Protein AF-A0A7V7E7Z7-F1 (afdb_monomer_lite)

Sequence (50 aa):
TDFPDEARRQHYGETEQRAVYGEASGDEVRALVEEGVEVLPLPWGRRHDG

pLDDT: mean 88.82, std 13.67, range [45.19, 97.88]

Structure (mmCIF, N/CA/C/O backbone):
data_AF-A0A7V7E7Z7-F1
#
_entry.id   AF-A0A7V7E7Z7-F1
#
loop_
_atom_site.group_PDB
_atom_site.id
_atom_site.type_symbol
_atom_site.label_atom_id
_atom_site.label_alt_id
_atom_site.label_comp_id
_atom_site.label_asym_id
_atom_site.label_entity_id
_atom_site.label_seq_id
_atom_site.pdbx_PDB_ins_code
_atom_site.Cartn_x
_atom_site.Cartn_y
_atom_site.Cartn_z
_atom_site.occupancy
_atom_site.B_iso_or_equiv
_atom_site.auth_seq_id
_atom_site.auth_comp_id
_atom_site.auth_asym_id
_atom_site.auth_atom_id
_atom_site.pdbx_PDB_model_num
ATOM 1 N N . THR A 1 1 ? 6.924 7.697 6.964 1.00 65.81 1 THR A N 1
ATOM 2 C CA . THR A 1 1 ? 6.536 6.330 6.596 1.00 65.81 1 THR A CA 1
ATOM 3 C C . THR A 1 1 ? 6.763 6.153 5.122 1.00 65.81 1 THR A C 1
ATOM 5 O O . THR A 1 1 ? 6.557 7.124 4.399 1.00 65.81 1 THR A O 1
ATOM 8 N N . ASP A 1 2 ? 7.223 4.984 4.699 1.00 92.62 2 ASP A N 1
ATOM 9 C CA . ASP A 1 2 ? 7.271 4.636 3.284 1.00 92.62 2 ASP A CA 1
ATOM 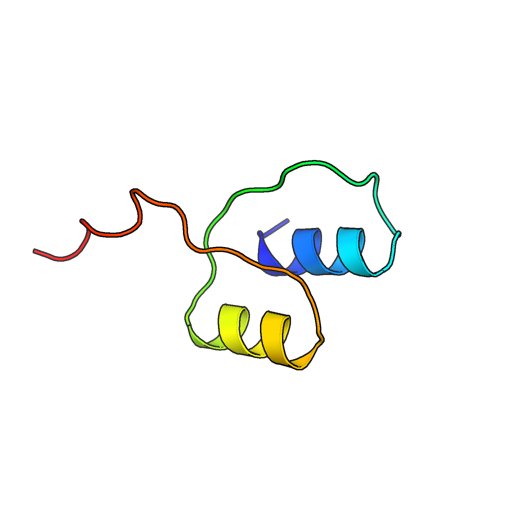10 C C . ASP A 1 2 ? 5.857 4.425 2.708 1.00 92.62 2 ASP A C 1
ATOM 12 O O . ASP A 1 2 ? 4.847 4.433 3.424 1.00 92.62 2 ASP A O 1
ATOM 16 N N . PHE A 1 3 ? 5.791 4.341 1.382 1.00 95.19 3 PHE A N 1
ATOM 17 C CA . PHE A 1 3 ? 4.546 4.154 0.648 1.00 95.19 3 PHE A CA 1
ATOM 18 C C . PHE A 1 3 ? 3.870 2.803 0.939 1.00 95.19 3 PHE A C 1
ATOM 20 O O . PHE A 1 3 ? 2.662 2.829 1.190 1.00 95.19 3 PHE A O 1
ATOM 27 N N . PRO A 1 4 ? 4.584 1.654 0.963 1.00 96.81 4 PRO A N 1
ATOM 28 C CA . PRO A 1 4 ? 3.966 0.365 1.264 1.00 96.81 4 PRO A CA 1
ATOM 29 C C . PRO A 1 4 ? 3.208 0.354 2.592 1.00 96.81 4 PRO A C 1
ATOM 31 O O . PRO A 1 4 ? 2.062 -0.090 2.644 1.00 96.81 4 PRO A O 1
ATOM 34 N N . ASP A 1 5 ? 3.794 0.902 3.653 1.00 96.50 5 ASP A N 1
ATOM 35 C CA . ASP A 1 5 ? 3.158 0.903 4.966 1.00 96.50 5 ASP A CA 1
ATOM 36 C C . ASP A 1 5 ? 1.936 1.822 5.034 1.00 96.50 5 ASP A C 1
ATOM 38 O O . ASP A 1 5 ? 0.939 1.490 5.673 1.00 96.50 5 ASP A O 1
ATOM 42 N N . GLU A 1 6 ? 1.978 2.991 4.389 1.00 96.44 6 GLU A N 1
ATOM 43 C CA . GLU A 1 6 ? 0.807 3.875 4.324 1.00 96.44 6 GLU A CA 1
ATOM 44 C C . GLU A 1 6 ? -0.327 3.259 3.496 1.00 96.44 6 GLU A C 1
ATOM 46 O O . GLU A 1 6 ? -1.488 3.377 3.887 1.00 96.44 6 GLU A O 1
ATOM 51 N N . ALA A 1 7 ? -0.006 2.567 2.399 1.00 96.06 7 ALA A N 1
ATOM 52 C CA . ALA A 1 7 ? -0.995 1.867 1.586 1.00 96.06 7 ALA A CA 1
ATOM 53 C C . ALA A 1 7 ? -1.705 0.763 2.390 1.00 96.06 7 ALA A C 1
ATOM 55 O O . ALA A 1 7 ? -2.935 0.684 2.370 1.00 96.06 7 ALA A O 1
ATOM 56 N N . ARG A 1 8 ? -0.955 -0.024 3.178 1.00 96.50 8 ARG A N 1
ATOM 57 C CA . ARG A 1 8 ? -1.528 -1.021 4.100 1.00 96.50 8 ARG A CA 1
ATOM 58 C C . ARG A 1 8 ? -2.428 -0.382 5.148 1.00 96.50 8 ARG A C 1
ATOM 60 O O . ARG A 1 8 ? -3.557 -0.823 5.336 1.00 96.50 8 ARG A O 1
ATOM 67 N N . ARG A 1 9 ? -1.974 0.695 5.798 1.00 96.12 9 ARG A N 1
ATOM 68 C CA . ARG A 1 9 ? -2.786 1.403 6.802 1.00 96.12 9 ARG A CA 1
ATOM 69 C C . ARG A 1 9 ? -4.117 1.894 6.239 1.00 96.12 9 ARG A C 1
ATOM 71 O O . ARG A 1 9 ? -5.138 1.759 6.909 1.00 96.12 9 ARG A O 1
ATOM 78 N N . GLN A 1 10 ? -4.125 2.425 5.016 1.00 95.38 10 GLN A N 1
ATOM 79 C CA . GLN A 1 10 ? -5.373 2.828 4.368 1.00 95.38 10 GLN A CA 1
ATOM 80 C C . GLN A 1 10 ? -6.264 1.626 4.036 1.00 95.38 10 GLN A C 1
ATOM 82 O O . GLN A 1 10 ? -7.472 1.697 4.254 1.00 95.38 10 GLN A O 1
ATOM 87 N N . HIS A 1 11 ? -5.682 0.515 3.570 1.00 95.50 11 HIS A N 1
ATOM 88 C CA . HIS A 1 11 ? -6.411 -0.726 3.291 1.00 95.50 11 HIS A CA 1
ATOM 89 C C . HIS A 1 11 ? -7.077 -1.313 4.548 1.00 95.50 11 HIS A C 1
ATOM 91 O O . HIS A 1 11 ? -8.239 -1.716 4.499 1.00 95.50 11 HIS A O 1
ATOM 97 N N . TYR A 1 12 ? -6.385 -1.288 5.690 1.00 96.25 12 TYR A N 1
ATOM 98 C CA . TYR A 1 12 ? -6.91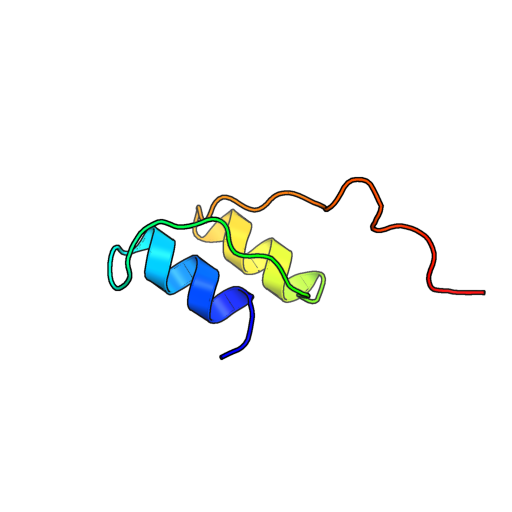6 -1.739 6.982 1.00 96.25 12 TYR A CA 1
ATOM 99 C C . TYR A 1 12 ? -7.827 -0.720 7.682 1.00 96.25 12 TYR A C 1
ATOM 101 O O . TYR A 1 12 ? -8.407 -1.027 8.723 1.00 96.25 12 TYR A O 1
ATOM 109 N N . GLY A 1 13 ? -7.976 0.486 7.128 1.00 95.69 13 GLY A N 1
ATOM 110 C CA . GLY A 1 13 ? -8.767 1.556 7.737 1.00 95.69 13 GLY A CA 1
ATOM 111 C C . GLY A 1 13 ? -8.149 2.135 9.014 1.00 95.69 13 GLY A C 1
ATOM 112 O O . GLY A 1 13 ? -8.860 2.728 9.823 1.00 95.69 13 GLY A O 1
ATOM 113 N N . GLU A 1 14 ? -6.838 1.976 9.207 1.00 96.12 14 GLU A N 1
ATOM 114 C CA . GLU A 1 14 ? -6.093 2.578 10.321 1.00 96.12 14 GLU A CA 1
ATOM 115 C C . GLU A 1 14 ? -5.904 4.090 10.136 1.00 96.12 14 GLU A C 1
ATOM 117 O O . GLU A 1 14 ? -5.710 4.826 11.106 1.00 96.12 14 GLU A O 1
ATOM 122 N N . THR A 1 15 ? -5.952 4.561 8.888 1.00 93.81 15 THR A N 1
ATOM 123 C CA . THR A 1 15 ? -5.827 5.973 8.517 1.00 93.81 15 THR A CA 1
ATOM 124 C C . THR A 1 15 ? -6.953 6.411 7.582 1.00 93.81 15 THR A C 1
ATOM 126 O O . THR A 1 15 ? -7.659 5.599 6.985 1.00 93.81 15 THR A O 1
ATOM 129 N N . GLU A 1 16 ? -7.141 7.728 7.462 1.00 91.75 16 GLU A N 1
ATOM 130 C CA . GLU A 1 16 ? -8.107 8.310 6.527 1.00 91.75 16 GLU A CA 1
ATOM 131 C C . GLU A 1 16 ? -7.793 7.901 5.079 1.00 91.75 16 GLU A C 1
ATOM 133 O O . GLU A 1 16 ? -6.649 8.005 4.629 1.00 91.75 16 GLU A O 1
ATOM 138 N N . GLN A 1 17 ? -8.821 7.493 4.329 1.00 91.06 17 GLN A N 1
ATOM 139 C CA . GLN A 1 17 ? -8.681 7.175 2.909 1.00 91.06 17 GLN A CA 1
ATOM 140 C C . GLN A 1 17 ? -8.415 8.452 2.107 1.00 91.06 17 GLN A C 1
ATOM 142 O O . GLN A 1 17 ? -9.265 9.339 2.007 1.00 91.06 17 GLN A O 1
ATOM 147 N N . ARG A 1 18 ? -7.222 8.540 1.521 1.00 93.19 18 ARG A N 1
ATOM 148 C CA . ARG A 1 18 ? -6.774 9.661 0.687 1.00 93.19 18 ARG A CA 1
ATOM 149 C C . ARG A 1 18 ? -5.829 9.143 -0.382 1.00 93.19 18 ARG A C 1
ATOM 151 O O . ARG A 1 18 ? -5.107 8.183 -0.149 1.00 93.19 18 ARG A O 1
ATOM 158 N N . ALA A 1 19 ? -5.752 9.825 -1.520 1.00 90.56 19 ALA A N 1
ATOM 159 C CA . ALA A 1 19 ? -4.748 9.475 -2.519 1.00 90.56 19 ALA A CA 1
ATOM 160 C C . ALA A 1 19 ? -3.340 9.543 -1.898 1.00 90.56 19 ALA A C 1
ATOM 162 O O . ALA A 1 19 ? -2.929 10.586 -1.383 1.00 90.56 19 ALA A O 1
ATOM 163 N N . VAL A 1 20 ? -2.621 8.423 -1.940 1.00 91.50 20 VAL A N 1
ATOM 164 C CA . VAL A 1 20 ? -1.220 8.315 -1.536 1.00 91.50 20 VAL A CA 1
ATOM 165 C C . VAL A 1 20 ? -0.393 7.947 -2.761 1.00 91.50 20 VAL A C 1
ATOM 167 O O . VAL A 1 20 ? -0.789 7.110 -3.568 1.00 91.50 20 VAL A O 1
ATOM 170 N N . TYR A 1 21 ? 0.754 8.598 -2.910 1.00 92.12 21 TYR A N 1
ATOM 171 C CA . TYR A 1 21 ? 1.698 8.354 -3.993 1.00 92.12 21 TYR A CA 1
ATOM 172 C C . TYR A 1 21 ? 3.082 8.160 -3.394 1.00 92.12 21 TYR A C 1
ATOM 174 O O . TYR A 1 21 ? 3.436 8.834 -2.424 1.00 92.12 21 TYR A O 1
ATOM 182 N N . GLY A 1 22 ? 3.870 7.272 -3.982 1.00 92.56 22 GLY A N 1
ATOM 183 C CA . GLY A 1 22 ? 5.245 7.062 -3.569 1.00 92.56 22 GLY A CA 1
ATOM 184 C C . GLY A 1 22 ? 5.902 5.927 -4.330 1.00 92.56 22 GLY A C 1
ATOM 185 O O . GLY A 1 22 ? 5.399 5.479 -5.362 1.00 92.56 22 GLY A O 1
ATOM 186 N N . GLU A 1 23 ? 7.050 5.507 -3.820 1.00 93.44 23 GLU A N 1
ATOM 187 C CA . GLU A 1 23 ? 7.905 4.505 -4.441 1.00 93.44 23 GLU A CA 1
ATOM 188 C C . GLU A 1 23 ? 7.866 3.206 -3.641 1.00 93.44 23 GLU A C 1
ATOM 190 O O . GLU A 1 23 ? 7.780 3.213 -2.413 1.00 93.44 23 GLU A O 1
ATOM 195 N N . ALA A 1 24 ? 7.937 2.096 -4.363 1.00 93.44 24 ALA A N 1
ATOM 196 C CA . ALA A 1 24 ? 8.065 0.757 -3.823 1.00 93.44 24 ALA A CA 1
ATOM 197 C C . ALA A 1 24 ? 8.895 -0.070 -4.806 1.00 93.44 24 ALA A C 1
ATOM 199 O O . ALA A 1 24 ? 8.786 0.094 -6.026 1.00 93.44 24 ALA A O 1
ATOM 200 N N . SER A 1 25 ? 9.724 -0.959 -4.279 1.00 93.81 25 SER A N 1
ATOM 201 C CA . SER A 1 25 ? 10.416 -1.976 -5.064 1.00 93.81 25 SER A CA 1
ATOM 202 C C . SER A 1 25 ? 9.425 -2.970 -5.681 1.00 93.81 25 SER A C 1
ATOM 204 O O . SER A 1 25 ? 8.263 -3.065 -5.280 1.00 93.81 25 SER A O 1
ATOM 206 N N . GLY A 1 26 ? 9.884 -3.754 -6.661 1.00 93.56 26 GLY A N 1
ATOM 207 C CA . GLY A 1 26 ? 9.045 -4.775 -7.298 1.00 93.56 26 GLY A CA 1
ATOM 208 C C . GLY A 1 26 ? 8.502 -5.818 -6.312 1.00 93.56 26 GLY A C 1
ATOM 209 O O . GLY A 1 26 ? 7.347 -6.226 -6.436 1.00 93.56 26 GLY A O 1
ATOM 210 N N . ASP A 1 27 ? 9.304 -6.200 -5.315 1.00 96.38 27 ASP A N 1
ATOM 211 C CA . ASP A 1 27 ? 8.904 -7.159 -4.280 1.00 96.38 27 ASP A CA 1
ATOM 212 C C . ASP A 1 27 ? 7.842 -6.571 -3.343 1.00 96.38 27 ASP A C 1
ATOM 214 O O . ASP A 1 27 ? 6.864 -7.240 -3.013 1.00 96.38 27 ASP A O 1
ATOM 218 N N . GLU A 1 28 ? 7.976 -5.296 -2.969 1.00 96.50 28 GLU A N 1
ATOM 219 C CA . GLU A 1 28 ? 6.980 -4.598 -2.150 1.00 96.50 28 GLU A CA 1
ATOM 220 C C . GLU A 1 28 ? 5.657 -4.421 -2.899 1.00 96.50 28 GLU A C 1
ATOM 222 O O . GLU A 1 28 ? 4.598 -4.676 -2.330 1.00 96.50 28 GLU A O 1
ATOM 227 N N . VAL A 1 29 ? 5.696 -4.053 -4.186 1.00 95.38 29 VAL A N 1
ATOM 228 C CA . VAL A 1 29 ? 4.486 -3.974 -5.023 1.00 95.38 29 VAL A CA 1
ATOM 229 C C . VAL A 1 29 ? 3.797 -5.333 -5.105 1.00 95.38 29 VAL A C 1
ATOM 231 O O . VAL A 1 29 ? 2.577 -5.405 -4.965 1.00 95.38 29 VAL A O 1
ATOM 234 N N . ARG A 1 30 ? 4.557 -6.420 -5.301 1.00 96.00 30 ARG A N 1
ATOM 235 C CA . ARG A 1 30 ? 3.997 -7.777 -5.308 1.00 96.00 30 ARG A CA 1
ATOM 236 C C . ARG A 1 30 ? 3.329 -8.102 -3.974 1.00 96.00 30 ARG A C 1
ATOM 238 O O . ARG A 1 30 ? 2.194 -8.566 -3.992 1.00 96.00 30 ARG A O 1
ATOM 245 N N . ALA A 1 31 ? 3.992 -7.826 -2.853 1.00 97.69 31 ALA A N 1
ATOM 246 C CA . ALA A 1 31 ? 3.439 -8.087 -1.528 1.00 97.69 31 ALA A CA 1
ATOM 247 C C . ALA A 1 31 ? 2.116 -7.335 -1.298 1.00 97.69 31 ALA A C 1
ATOM 249 O O . ALA A 1 31 ? 1.157 -7.930 -0.818 1.00 97.69 31 ALA A O 1
ATOM 250 N N . LEU A 1 32 ? 2.032 -6.062 -1.703 1.00 96.69 32 LEU A N 1
ATOM 251 C CA . LEU A 1 32 ? 0.798 -5.269 -1.614 1.00 96.69 32 LEU A CA 1
ATOM 252 C C . LEU A 1 32 ? -0.343 -5.901 -2.425 1.00 96.69 32 LEU A C 1
ATOM 254 O O . LEU A 1 32 ? -1.456 -6.037 -1.924 1.00 96.69 32 LEU A O 1
ATOM 258 N N . VAL A 1 33 ? -0.066 -6.344 -3.654 1.00 96.88 33 VAL A N 1
ATOM 259 C CA . VAL A 1 33 ? -1.070 -6.993 -4.512 1.00 96.88 33 VAL A CA 1
ATOM 260 C C . VAL A 1 33 ? -1.517 -8.345 -3.946 1.00 96.88 33 VAL A C 1
ATOM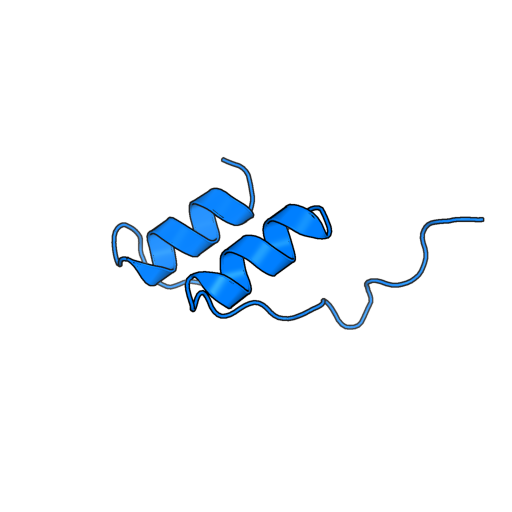 262 O O . VAL A 1 33 ? -2.707 -8.648 -3.973 1.00 96.88 33 VAL A O 1
ATOM 265 N N . GLU A 1 34 ? -0.591 -9.155 -3.426 1.00 97.88 34 GLU A N 1
ATOM 266 C CA . GLU A 1 34 ? -0.897 -10.451 -2.795 1.00 97.88 34 GLU A CA 1
ATOM 267 C C . GLU A 1 34 ? -1.746 -10.294 -1.526 1.00 97.88 34 GLU A C 1
ATOM 269 O O . GLU A 1 34 ? -2.620 -11.118 -1.259 1.00 97.88 34 GLU A O 1
ATOM 274 N N . GLU A 1 35 ? -1.522 -9.215 -0.778 1.00 97.12 35 GLU A N 1
ATOM 275 C CA . GLU A 1 35 ? -2.298 -8.820 0.399 1.00 97.12 35 GLU A CA 1
ATOM 276 C C . GLU A 1 35 ? -3.695 -8.274 0.031 1.00 97.12 35 GLU A C 1
ATOM 278 O O . GLU A 1 35 ? -4.592 -8.254 0.868 1.00 97.12 35 GLU A O 1
ATOM 283 N N . GLY A 1 36 ? -3.913 -7.887 -1.232 1.00 97.31 36 GLY A N 1
ATOM 284 C CA . GLY A 1 36 ? -5.169 -7.301 -1.714 1.00 97.31 36 GLY A CA 1
ATOM 285 C C . GLY A 1 36 ? -5.231 -5.774 -1.605 1.00 97.31 36 GLY A C 1
ATOM 286 O O . GLY A 1 36 ? -6.305 -5.188 -1.754 1.00 97.31 36 GLY A O 1
ATOM 287 N N . VAL A 1 37 ? -4.093 -5.119 -1.368 1.00 96.38 37 VAL A N 1
ATOM 288 C CA . VAL A 1 37 ? -3.970 -3.660 -1.365 1.00 96.38 37 VAL A CA 1
ATOM 289 C C . VAL A 1 37 ? -3.994 -3.146 -2.805 1.00 96.38 37 VAL A C 1
ATOM 291 O O . VAL A 1 37 ? -3.194 -3.553 -3.650 1.00 96.38 37 VAL A O 1
ATOM 294 N N . GLU A 1 38 ? -4.911 -2.223 -3.094 1.00 93.75 38 GLU A N 1
ATOM 295 C CA . GLU A 1 38 ? -5.037 -1.627 -4.423 1.00 93.75 38 GLU A CA 1
ATOM 296 C C . GLU A 1 38 ? -3.905 -0.622 -4.675 1.00 93.75 38 GLU A C 1
ATOM 298 O O . GLU A 1 38 ? -3.800 0.410 -4.012 1.00 93.75 38 GLU A O 1
ATOM 303 N N . VAL A 1 39 ? -3.052 -0.924 -5.657 1.00 93.88 39 VAL A N 1
ATOM 304 C CA . VAL A 1 39 ? -1.957 -0.053 -6.098 1.00 93.88 39 VAL A CA 1
ATOM 305 C C . VAL A 1 39 ? -1.963 0.083 -7.614 1.00 93.88 39 VAL A C 1
ATOM 307 O O . VAL A 1 39 ? -2.223 -0.875 -8.343 1.00 93.88 39 VAL A O 1
ATOM 310 N N . LEU A 1 40 ? -1.653 1.284 -8.102 1.00 93.12 40 LEU A N 1
ATOM 311 C CA . LEU A 1 40 ? -1.605 1.590 -9.529 1.00 93.12 40 LEU A CA 1
ATOM 312 C C . LEU A 1 40 ? -0.257 2.219 -9.897 1.00 93.12 40 LEU A C 1
ATOM 314 O O . LEU A 1 40 ? 0.235 3.084 -9.168 1.00 93.12 40 LEU A O 1
ATOM 318 N N . PRO A 1 41 ? 0.341 1.837 -11.040 1.00 90.38 41 PRO A N 1
ATOM 319 C CA . PRO A 1 41 ? 1.541 2.496 -11.527 1.00 90.38 41 PRO A CA 1
ATOM 320 C C . PRO A 1 41 ? 1.221 3.931 -11.955 1.00 90.38 41 PRO A C 1
ATOM 322 O O . PRO A 1 41 ? 0.192 4.204 -12.579 1.00 90.38 41 PRO A O 1
ATOM 325 N N . LEU A 1 42 ? 2.138 4.858 -11.678 1.00 88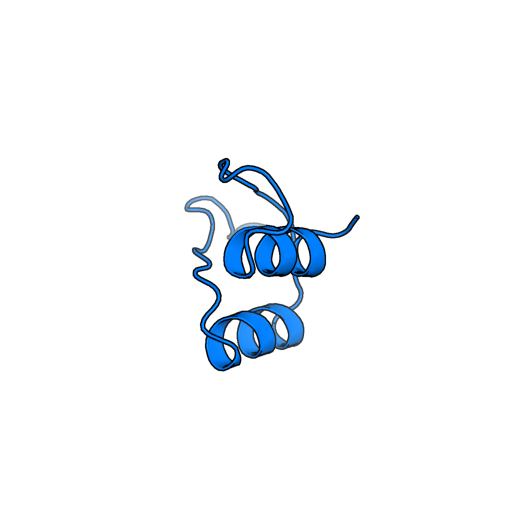.88 42 LEU A N 1
ATOM 326 C CA . LEU A 1 42 ? 1.999 6.229 -12.155 1.00 88.88 42 LEU A CA 1
ATOM 327 C C . LEU A 1 42 ? 2.183 6.284 -13.683 1.00 88.88 42 LEU A C 1
ATOM 329 O O . LEU A 1 42 ? 3.128 5.687 -14.205 1.00 88.88 42 LEU A O 1
ATOM 333 N N . PRO A 1 43 ? 1.363 7.060 -14.420 1.00 82.81 43 PRO A N 1
ATOM 334 C CA . PRO A 1 43 ? 1.405 7.104 -15.890 1.00 82.81 43 PRO A CA 1
ATOM 335 C C . PRO A 1 43 ? 2.717 7.663 -16.471 1.00 82.81 43 PRO A C 1
ATOM 337 O O . PRO A 1 43 ? 2.987 7.557 -17.663 1.00 82.81 43 PRO A O 1
ATOM 340 N N . TRP A 1 44 ? 3.544 8.258 -15.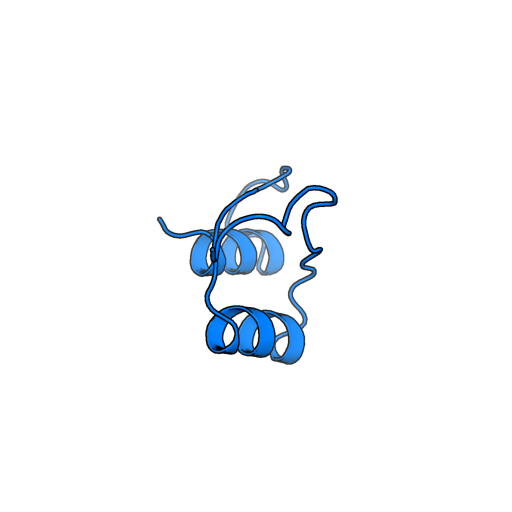620 1.00 79.12 44 TRP A N 1
ATOM 341 C CA . TRP A 1 44 ? 4.823 8.884 -15.923 1.00 79.12 44 TRP A CA 1
ATOM 342 C C . TRP A 1 44 ? 5.999 8.082 -15.340 1.00 79.12 44 TRP A C 1
ATOM 344 O O . TRP A 1 44 ? 7.153 8.454 -15.540 1.00 79.12 44 TRP A O 1
ATOM 354 N N . GLY A 1 45 ? 5.716 6.938 -14.703 1.00 67.62 45 GLY A N 1
ATOM 355 C CA . GLY A 1 45 ? 6.663 6.029 -14.056 1.00 67.62 45 GLY A CA 1
ATOM 356 C C . GLY A 1 45 ? 7.484 5.162 -15.011 1.00 67.62 45 GLY A C 1
ATOM 357 O O . GLY A 1 45 ? 7.751 4.008 -14.704 1.00 67.62 45 GLY A O 1
ATOM 358 N N . ARG A 1 46 ? 7.887 5.702 -16.169 1.00 64.62 46 ARG A N 1
ATOM 359 C CA . ARG A 1 46 ? 9.029 5.203 -16.949 1.00 64.62 46 ARG A CA 1
ATOM 360 C C . ARG A 1 46 ? 9.771 6.356 -17.615 1.00 64.62 46 ARG A C 1
ATOM 362 O O . ARG A 1 46 ? 9.454 6.769 -18.728 1.00 64.62 46 ARG A O 1
ATOM 369 N N . ARG A 1 47 ? 10.782 6.847 -16.898 1.00 56.78 47 ARG A N 1
ATOM 370 C CA . ARG A 1 47 ? 12.095 7.244 -17.428 1.00 56.78 47 ARG A CA 1
ATOM 371 C C . ARG A 1 47 ? 13.054 7.496 -16.263 1.00 56.78 47 ARG A C 1
ATOM 373 O O . ARG A 1 47 ? 13.349 8.636 -15.933 1.00 56.78 47 ARG A O 1
ATOM 380 N N . HIS A 1 48 ? 13.518 6.427 -15.634 1.00 53.16 48 HIS A N 1
ATOM 381 C CA . HIS A 1 48 ? 14.816 6.464 -14.979 1.00 53.16 48 HIS A CA 1
ATOM 382 C C . HIS A 1 48 ? 15.438 5.081 -15.118 1.00 53.16 48 HIS A C 1
ATOM 384 O O . HIS A 1 48 ? 15.005 4.145 -14.463 1.00 53.16 48 HIS A O 1
ATOM 390 N N . ASP A 1 49 ? 16.262 4.953 -16.157 1.00 45.19 49 ASP A N 1
ATOM 391 C CA . ASP A 1 49 ? 17.539 4.236 -16.185 1.00 45.19 49 ASP A CA 1
ATOM 392 C C . ASP A 1 49 ? 18.075 4.352 -17.618 1.00 45.19 49 ASP A C 1
ATOM 394 O O . ASP A 1 49 ? 17.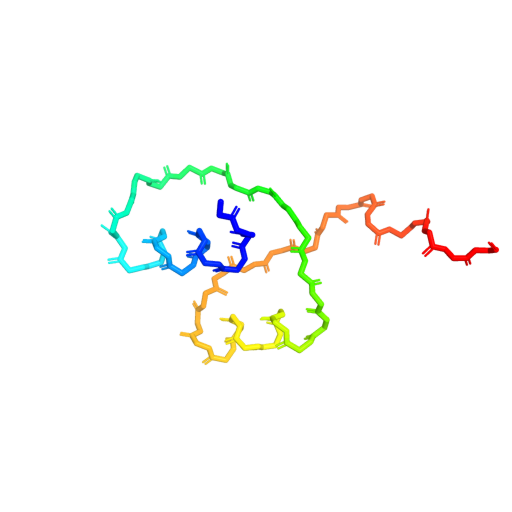649 3.658 -18.545 1.00 45.19 49 ASP A O 1
ATOM 398 N N . GLY A 1 50 ? 18.947 5.342 -17.791 1.00 45.81 50 GLY A N 1
ATOM 399 C CA . GLY A 1 50 ? 19.892 5.492 -18.889 1.00 45.81 50 GLY A CA 1
ATOM 400 C C . GLY A 1 50 ? 21.249 5.798 -18.280 1.00 45.81 50 GLY A C 1
ATOM 401 O O . GLY A 1 50 ? 21.255 6.478 -17.226 1.00 45.81 50 GLY A O 1
#

Radius of gyration: 11.59 Å; chains: 1; bounding box: 29×20×29 Å

Secondary structure (DSSP, 8-state):
--HHHHHHHHHTTSS----------HHHHHHHHHHT------TT------

Foldseek 3Di:
DAPLVVLVCVVVVVDDDDDDDHDDDPVSVVVCVVVVRDDDDDPPPDDPDD